Protein AF-A0A0V0X5V6-F1 (afdb_monomer_lite)

Foldseek 3Di:
DDDVCVVVDDDDDPVVVVVVVVVVVCCVVCVVVLVVLLVVQQVVQVVLVPDPQWDWDDDRSDNDIDTDGPPDDPPVVVVVVVVVVVD

Structure (mmCIF, N/CA/C/O backbone):
data_AF-A0A0V0X5V6-F1
#
_entry.id   AF-A0A0V0X5V6-F1
#
loop_
_atom_site.group_PDB
_atom_site.id
_atom_site.type_symbol
_atom_site.label_atom_id
_atom_site.label_alt_id
_atom_site.label_comp_id
_atom_site.label_asym_id
_atom_site.label_entity_id
_atom_site.label_seq_id
_atom_site.pdbx_PDB_ins_code
_atom_site.Cartn_x
_atom_site.Cartn_y
_atom_site.Cartn_z
_atom_site.occupancy
_atom_site.B_iso_or_equiv
_atom_site.auth_seq_id
_atom_site.auth_comp_id
_atom_site.auth_asym_id
_atom_site.auth_atom_id
_atom_site.pdbx_PDB_model_num
ATOM 1 N N . LEU A 1 1 ? 9.260 22.629 -13.981 1.00 54.66 1 LEU A N 1
ATOM 2 C CA . LEU A 1 1 ? 9.547 21.302 -13.394 1.00 54.66 1 LEU A CA 1
ATOM 3 C C . LEU A 1 1 ? 11.061 21.182 -13.164 1.00 54.66 1 LEU A C 1
ATOM 5 O O . LEU A 1 1 ? 11.707 20.341 -13.763 1.00 54.66 1 LEU A O 1
ATOM 9 N N . SER A 1 2 ? 11.638 22.068 -12.346 1.00 59.81 2 SER A N 1
ATOM 10 C CA . SER A 1 2 ? 13.098 22.173 -12.166 1.00 59.81 2 SER A CA 1
ATOM 11 C C . SER A 1 2 ? 13.401 22.393 -10.687 1.00 59.81 2 SER A C 1
ATOM 13 O O . SER A 1 2 ? 13.875 23.447 -10.279 1.00 59.81 2 SER A O 1
ATOM 15 N N . GLY A 1 3 ? 13.021 21.423 -9.855 1.00 79.69 3 GLY A N 1
ATOM 16 C CA . GLY A 1 3 ? 13.504 21.385 -8.479 1.00 79.69 3 GLY A CA 1
ATOM 17 C C . GLY A 1 3 ? 14.946 20.892 -8.486 1.00 79.69 3 GLY A C 1
ATOM 18 O O . GLY A 1 3 ? 15.242 19.927 -9.187 1.00 79.69 3 GLY A O 1
ATOM 19 N N . ALA A 1 4 ? 15.834 21.505 -7.700 1.00 83.12 4 ALA A N 1
ATOM 20 C CA . ALA A 1 4 ? 17.222 21.052 -7.560 1.00 83.12 4 ALA A CA 1
ATOM 21 C C . ALA A 1 4 ? 17.307 19.543 -7.245 1.00 83.12 4 ALA A C 1
ATOM 23 O O . ALA A 1 4 ? 18.170 18.847 -7.764 1.00 83.12 4 ALA A O 1
ATOM 24 N N . GLY A 1 5 ? 16.338 19.011 -6.492 1.00 86.25 5 GLY A N 1
ATOM 25 C CA . GLY A 1 5 ? 16.236 17.579 -6.214 1.00 86.25 5 GLY A CA 1
ATOM 26 C C . GLY A 1 5 ? 15.989 16.691 -7.440 1.00 86.25 5 GLY A C 1
ATOM 27 O O . GLY A 1 5 ? 16.392 15.543 -7.409 1.00 86.25 5 GLY A O 1
ATOM 28 N N . TYR A 1 6 ? 15.379 17.175 -8.525 1.00 86.06 6 TYR A N 1
ATOM 29 C CA . TYR A 1 6 ? 15.215 16.395 -9.763 1.00 86.06 6 TYR A CA 1
ATOM 30 C C . TYR A 1 6 ? 16.488 16.419 -10.621 1.00 86.06 6 TYR A C 1
ATOM 32 O O . TYR A 1 6 ? 16.891 15.390 -11.147 1.00 86.06 6 TYR A O 1
ATOM 40 N N . CYS A 1 7 ? 17.142 17.582 -10.735 1.00 85.38 7 CYS A N 1
ATOM 41 C CA . CYS A 1 7 ? 18.333 17.746 -11.577 1.00 85.38 7 CYS A CA 1
ATOM 42 C C . CYS A 1 7 ? 19.624 17.220 -10.930 1.00 85.38 7 CYS A C 1
ATOM 44 O O . CYS A 1 7 ? 20.537 16.817 -11.643 1.00 85.38 7 CYS A O 1
ATOM 46 N N . PHE A 1 8 ? 19.714 17.253 -9.596 1.00 87.81 8 PHE A N 1
ATOM 47 C CA . PHE A 1 8 ? 20.916 16.901 -8.832 1.00 87.81 8 PHE A CA 1
ATOM 48 C C . PHE A 1 8 ? 20.731 15.643 -7.964 1.00 87.81 8 PHE A C 1
ATOM 50 O O . PHE A 1 8 ? 21.445 15.465 -6.979 1.00 87.81 8 PHE A O 1
ATOM 57 N N . SER A 1 9 ? 19.783 14.763 -8.309 1.00 90.94 9 SER A N 1
ATOM 58 C CA . SER A 1 9 ? 19.685 13.416 -7.730 1.00 90.94 9 SER A CA 1
ATOM 59 C C . SER A 1 9 ? 19.874 12.339 -8.793 1.00 90.94 9 SER A C 1
ATOM 61 O O . SER A 1 9 ? 19.656 12.564 -9.984 1.00 90.94 9 SER A O 1
ATOM 63 N N . ALA A 1 10 ? 20.305 11.154 -8.359 1.00 89.81 10 ALA A N 1
ATOM 64 C CA . ALA A 1 10 ? 20.348 9.991 -9.231 1.00 89.81 10 ALA A CA 1
ATOM 65 C C . ALA A 1 10 ? 18.921 9.545 -9.583 1.00 89.81 10 ALA A C 1
ATOM 67 O O . ALA A 1 10 ? 18.040 9.501 -8.721 1.00 89.81 10 ALA A O 1
ATOM 68 N N . SER A 1 11 ? 18.705 9.166 -10.843 1.00 90.75 11 SER A N 1
ATOM 69 C CA . SER A 1 11 ? 17.447 8.557 -11.266 1.00 90.75 11 SER A CA 1
ATOM 70 C C . SER A 1 11 ? 17.202 7.233 -10.542 1.00 90.75 11 SER A C 1
ATOM 72 O O . SER A 1 11 ? 18.137 6.541 -10.135 1.00 90.75 11 SER A O 1
ATOM 74 N N . MET A 1 12 ? 15.936 6.824 -10.461 1.00 91.62 12 MET A N 1
ATOM 75 C CA . MET A 1 12 ? 15.580 5.496 -9.971 1.00 91.62 12 MET A CA 1
ATOM 76 C C . MET A 1 12 ? 16.261 4.403 -10.830 1.00 91.62 12 MET A C 1
ATOM 78 O O . MET A 1 12 ? 16.159 4.461 -12.057 1.00 91.62 12 MET A O 1
ATOM 82 N N . PRO A 1 13 ? 16.945 3.408 -10.227 1.00 95.31 13 PRO A N 1
ATOM 83 C CA . PRO A 1 13 ? 17.533 2.283 -10.954 1.00 95.31 13 PRO A CA 1
ATOM 84 C C . PRO A 1 13 ? 16.524 1.588 -11.890 1.00 95.31 13 PRO A C 1
ATOM 86 O O . PRO A 1 13 ? 15.371 1.409 -11.481 1.00 95.31 13 PRO A O 1
ATOM 89 N N . PRO A 1 14 ? 16.926 1.122 -13.096 1.00 96.00 14 PRO A N 1
ATOM 90 C CA . PRO A 1 14 ? 16.002 0.551 -14.086 1.00 96.00 14 PRO A CA 1
ATOM 91 C C . PRO A 1 14 ? 15.115 -0.578 -13.550 1.00 96.00 14 PRO A C 1
ATOM 93 O O . PRO A 1 14 ? 13.928 -0.637 -13.860 1.00 96.00 14 PRO A O 1
ATOM 96 N N . LEU A 1 15 ? 15.665 -1.438 -12.686 1.00 97.88 15 LEU A N 1
ATOM 97 C CA . LEU A 1 15 ? 14.918 -2.519 -12.043 1.00 97.88 15 LEU A CA 1
ATOM 98 C C . LEU A 1 15 ? 13.750 -1.998 -11.190 1.00 97.88 15 LEU A C 1
ATOM 100 O O . LEU A 1 15 ? 12.645 -2.529 -1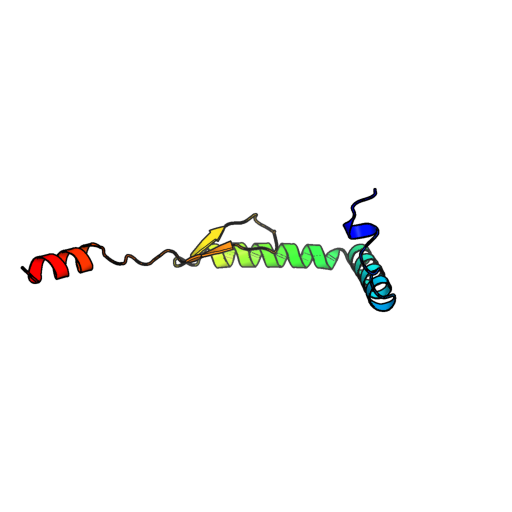1.268 1.00 97.88 15 LEU A O 1
ATOM 104 N N . LEU A 1 16 ? 13.981 -0.955 -10.387 1.00 97.94 16 LEU A N 1
ATOM 105 C CA . LEU A 1 16 ? 12.947 -0.371 -9.532 1.00 97.94 16 LEU A CA 1
ATOM 106 C C . LEU A 1 16 ? 11.891 0.363 -10.362 1.00 97.94 16 LEU A C 1
ATOM 108 O O . LEU A 1 16 ? 10.707 0.273 -10.048 1.00 97.94 16 LEU A O 1
ATOM 112 N N . ALA A 1 17 ? 12.298 1.014 -11.455 1.00 97.69 17 ALA A N 1
ATOM 113 C CA . ALA A 1 17 ? 11.362 1.616 -12.399 1.00 97.69 17 ALA A CA 1
ATOM 114 C C . ALA A 1 17 ? 10.445 0.564 -13.041 1.00 97.69 17 ALA A C 1
ATOM 116 O O . ALA A 1 17 ? 9.227 0.729 -13.028 1.00 97.69 17 ALA A O 1
ATOM 117 N N . ALA A 1 18 ? 11.006 -0.550 -13.519 1.00 98.12 18 ALA A N 1
ATOM 118 C CA . ALA A 1 18 ? 10.228 -1.652 -14.079 1.00 98.12 18 ALA A CA 1
ATOM 119 C C . ALA A 1 18 ? 9.279 -2.281 -13.043 1.00 98.12 18 ALA A C 1
ATOM 121 O O . ALA A 1 18 ? 8.109 -2.522 -13.339 1.00 98.12 18 ALA A O 1
ATOM 122 N N . ALA A 1 19 ? 9.749 -2.494 -11.809 1.00 98.25 19 ALA A N 1
ATOM 123 C CA . ALA A 1 19 ? 8.922 -3.022 -10.726 1.00 98.25 19 ALA A CA 1
ATOM 124 C C . ALA A 1 19 ? 7.770 -2.073 -10.353 1.00 98.25 19 ALA A C 1
ATOM 126 O O . ALA A 1 19 ? 6.647 -2.529 -10.123 1.00 98.25 19 ALA A O 1
ATOM 127 N N . ALA A 1 20 ? 8.025 -0.761 -10.321 1.00 98.12 20 ALA A N 1
ATOM 128 C CA . ALA A 1 20 ? 7.005 0.248 -10.060 1.00 98.12 20 ALA A CA 1
ATOM 129 C C . ALA A 1 20 ? 5.937 0.261 -11.163 1.00 98.12 20 ALA A C 1
ATOM 131 O O . ALA A 1 20 ? 4.752 0.198 -10.843 1.00 98.12 20 ALA A O 1
ATOM 132 N N . ILE A 1 21 ? 6.346 0.257 -12.439 1.00 98.25 21 ILE A N 1
ATOM 133 C CA . ILE A 1 21 ? 5.427 0.179 -13.587 1.00 98.25 21 ILE A CA 1
ATOM 134 C C . ILE A 1 21 ? 4.560 -1.076 -13.478 1.00 98.25 21 ILE A C 1
ATOM 136 O O . ILE A 1 21 ? 3.337 -0.972 -13.445 1.00 98.25 21 ILE A O 1
ATOM 140 N N . ARG A 1 22 ? 5.174 -2.252 -13.291 1.00 98.31 22 ARG A N 1
ATOM 141 C CA . ARG A 1 22 ? 4.410 -3.501 -13.196 1.00 98.31 22 ARG A CA 1
ATOM 142 C C . ARG A 1 22 ? 3.455 -3.521 -12.002 1.00 98.31 22 ARG A C 1
ATOM 144 O O . ARG A 1 22 ? 2.366 -4.080 -12.096 1.00 98.31 22 ARG A O 1
ATOM 151 N N . SER A 1 23 ? 3.848 -2.922 -10.879 1.00 98.12 23 SER A N 1
ATOM 152 C CA . SER A 1 23 ? 2.975 -2.801 -9.708 1.00 98.12 23 SER A CA 1
ATOM 153 C C . SER A 1 23 ? 1.753 -1.932 -10.006 1.00 98.12 23 SER A C 1
ATOM 155 O O . SER A 1 23 ? 0.658 -2.273 -9.568 1.00 98.12 23 SER 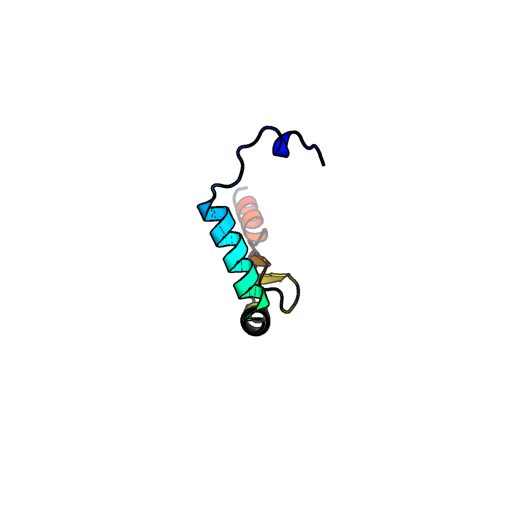A O 1
ATOM 157 N N . LEU A 1 24 ? 1.919 -0.842 -10.764 1.00 98.31 24 LEU A N 1
ATOM 158 C CA . LEU A 1 24 ? 0.808 0.008 -11.195 1.00 98.31 24 LEU A CA 1
ATOM 159 C C . LEU A 1 24 ? -0.134 -0.731 -12.150 1.00 98.31 24 LEU A C 1
ATOM 161 O O . LEU A 1 24 ? -1.346 -0.613 -11.981 1.00 98.31 24 LEU A O 1
ATOM 165 N N . ASP A 1 25 ? 0.400 -1.522 -13.084 1.00 98.50 25 ASP A N 1
ATOM 166 C CA . ASP A 1 25 ? -0.418 -2.356 -13.975 1.00 98.50 25 ASP A CA 1
ATOM 167 C C . ASP A 1 25 ? -1.259 -3.347 -13.161 1.00 98.50 25 ASP A C 1
ATOM 169 O O . ASP A 1 25 ? -2.476 -3.380 -13.285 1.00 98.50 25 ASP A O 1
ATOM 173 N N . LEU A 1 26 ? -0.638 -4.074 -12.224 1.00 98.38 26 LEU A N 1
ATOM 174 C CA . LEU A 1 26 ? -1.349 -5.007 -11.341 1.00 98.38 26 LEU A CA 1
ATOM 175 C C . LEU A 1 26 ? -2.431 -4.317 -10.497 1.00 98.38 26 LEU A C 1
ATOM 177 O O . LEU A 1 26 ? -3.489 -4.892 -10.249 1.00 98.38 26 LEU A O 1
ATOM 181 N N . MET A 1 27 ? -2.185 -3.086 -10.039 1.00 98.00 27 MET A N 1
ATOM 182 C CA . MET A 1 27 ? -3.184 -2.302 -9.310 1.00 98.00 27 MET A CA 1
ATOM 183 C C . MET A 1 27 ? -4.392 -1.944 -10.191 1.00 98.00 27 MET A C 1
ATOM 185 O O . MET A 1 27 ? -5.514 -1.911 -9.684 1.00 98.00 27 MET A O 1
ATOM 189 N N . GLN A 1 28 ? -4.179 -1.680 -11.481 1.00 97.94 28 GLN A N 1
ATOM 190 C CA . GLN A 1 28 ? -5.249 -1.377 -12.435 1.00 97.94 28 GLN A CA 1
ATOM 191 C C . GLN A 1 28 ? -6.004 -2.639 -12.868 1.00 97.94 28 GLN A C 1
ATOM 193 O O . GLN A 1 28 ? -7.235 -2.631 -12.882 1.00 97.94 28 GLN A O 1
ATOM 198 N N . ASP A 1 29 ? -5.275 -3.719 -13.150 1.00 98.50 29 ASP A N 1
ATOM 199 C CA . ASP A 1 29 ? -5.811 -4.997 -13.627 1.00 98.50 29 ASP A CA 1
ATOM 200 C C . ASP A 1 29 ? -6.612 -5.733 -12.541 1.00 98.50 29 ASP A C 1
ATOM 202 O O . ASP A 1 29 ? -7.568 -6.454 -12.834 1.00 98.50 29 ASP A O 1
ATOM 206 N N . GLU A 1 30 ? -6.253 -5.544 -11.266 1.00 98.25 30 GLU A N 1
ATOM 207 C CA . GLU A 1 30 ? -6.837 -6.271 -10.136 1.00 98.25 30 GLU A CA 1
ATOM 208 C C . GLU A 1 30 ? -7.542 -5.349 -9.112 1.00 98.25 30 GLU A C 1
ATOM 210 O O . GLU A 1 30 ? -7.185 -5.328 -7.925 1.00 98.25 30 GLU A O 1
ATOM 215 N N . PRO A 1 31 ? -8.613 -4.619 -9.495 1.00 97.06 31 PRO A N 1
ATOM 216 C CA . PRO A 1 31 ? -9.294 -3.669 -8.608 1.00 97.06 31 PRO A CA 1
ATOM 217 C C . PRO A 1 31 ? -9.961 -4.334 -7.391 1.00 97.06 31 PRO A C 1
ATOM 219 O O . PRO A 1 31 ? -10.246 -3.667 -6.389 1.00 97.06 31 PRO A O 1
ATOM 222 N N . GLU A 1 32 ? -10.185 -5.654 -7.436 1.00 98.19 32 GLU A N 1
ATOM 223 C CA . GLU A 1 32 ? -10.644 -6.435 -6.281 1.00 98.19 32 GLU A CA 1
ATOM 224 C C . GLU A 1 32 ? -9.684 -6.335 -5.090 1.00 98.19 32 GLU A C 1
ATOM 226 O O . GLU A 1 32 ? -10.138 -6.324 -3.946 1.00 98.19 32 GLU A O 1
ATOM 231 N N . ARG A 1 33 ? -8.371 -6.178 -5.320 1.00 97.06 33 ARG A N 1
ATOM 232 C CA . ARG A 1 33 ? -7.389 -6.009 -4.235 1.00 97.06 33 ARG A CA 1
ATOM 233 C C . ARG A 1 33 ? -7.738 -4.820 -3.348 1.00 97.06 33 ARG A C 1
ATOM 235 O O . ARG A 1 33 ? -7.730 -4.938 -2.123 1.00 97.06 33 ARG A O 1
ATOM 242 N N . PHE A 1 34 ? -8.116 -3.693 -3.950 1.00 97.25 34 PHE A N 1
ATOM 243 C CA . PHE A 1 34 ? -8.527 -2.500 -3.211 1.00 97.25 34 PHE A CA 1
ATOM 244 C C . PHE A 1 34 ? -9.908 -2.652 -2.576 1.00 97.25 34 PHE A C 1
ATOM 246 O O . PHE A 1 34 ? -10.114 -2.174 -1.456 1.00 97.25 34 PHE A O 1
ATOM 253 N N . ARG A 1 35 ? -10.848 -3.349 -3.233 1.00 97.12 35 ARG A N 1
ATOM 254 C CA . ARG A 1 35 ? -12.155 -3.677 -2.631 1.00 97.12 35 ARG A CA 1
ATOM 255 C C . ARG A 1 35 ? -11.982 -4.529 -1.376 1.00 97.12 35 ARG A C 1
ATOM 257 O O . ARG A 1 35 ? -12.545 -4.196 -0.330 1.00 97.12 35 ARG A O 1
ATOM 264 N N . GLN A 1 36 ? -11.145 -5.560 -1.445 1.00 97.81 36 GLN A N 1
ATOM 265 C CA . GLN A 1 36 ? -10.840 -6.431 -0.318 1.00 97.81 36 GLN A CA 1
ATOM 266 C C . GLN A 1 36 ? -10.073 -5.686 0.779 1.00 97.81 36 GLN A C 1
ATOM 268 O O . GLN A 1 36 ? -10.437 -5.801 1.950 1.00 97.81 36 GLN A O 1
ATOM 273 N N . LEU A 1 37 ? -9.081 -4.861 0.421 1.00 97.69 37 LEU A N 1
ATOM 274 C CA . LEU A 1 37 ? -8.376 -4.001 1.373 1.00 97.69 37 LEU A CA 1
ATOM 275 C C . LEU A 1 37 ? -9.363 -3.100 2.118 1.00 97.69 37 LEU A C 1
ATOM 277 O O . LEU A 1 37 ? -9.391 -3.102 3.342 1.00 97.69 37 LEU A O 1
ATOM 281 N N . ARG A 1 38 ? -10.244 -2.393 1.402 1.00 96.94 38 ARG A N 1
ATOM 282 C CA . ARG A 1 38 ? -11.247 -1.505 2.004 1.00 96.94 38 ARG A CA 1
ATOM 283 C C . ARG A 1 38 ? -12.240 -2.260 2.889 1.00 96.94 38 ARG A C 1
ATOM 285 O O . ARG A 1 38 ? -12.638 -1.732 3.932 1.00 96.94 38 ARG A O 1
ATOM 292 N N . LYS A 1 39 ? -12.643 -3.476 2.506 1.00 97.50 39 LYS A N 1
ATOM 293 C CA . LYS A 1 39 ? -13.501 -4.355 3.318 1.00 97.50 39 LYS A CA 1
ATOM 294 C C . LYS A 1 39 ? -12.804 -4.756 4.620 1.00 97.50 39 LYS A C 1
ATOM 296 O O . LYS A 1 39 ? -13.378 -4.561 5.692 1.00 97.50 39 LYS A O 1
ATOM 301 N N . ASN A 1 40 ? -11.560 -5.223 4.538 1.00 97.12 40 ASN A N 1
ATOM 302 C CA . ASN A 1 40 ? -10.749 -5.584 5.703 1.00 97.12 40 ASN A CA 1
ATOM 303 C C . ASN A 1 40 ? -10.549 -4.374 6.623 1.00 97.12 40 ASN A C 1
ATOM 305 O O . ASN A 1 40 ? -10.740 -4.467 7.833 1.00 97.12 40 ASN A O 1
ATOM 309 N N . SER A 1 41 ? -10.267 -3.209 6.043 1.00 97.25 41 SER A N 1
ATOM 310 C CA . SER A 1 41 ? -10.121 -1.953 6.772 1.00 97.25 41 SER A CA 1
ATOM 311 C C . SER A 1 41 ? -11.382 -1.557 7.538 1.00 97.25 41 SER A C 1
ATOM 313 O O . SER A 1 41 ? -11.299 -1.109 8.680 1.00 97.25 41 SER A O 1
ATOM 315 N N . HIS A 1 42 ? -12.571 -1.747 6.954 1.00 95.81 42 HIS A N 1
ATOM 316 C CA . HIS A 1 42 ? -13.834 -1.524 7.664 1.00 95.81 42 HIS A CA 1
ATOM 317 C C . HIS A 1 42 ? -13.985 -2.456 8.866 1.00 95.81 42 HIS A C 1
ATOM 319 O O . HIS A 1 42 ? -14.337 -1.997 9.954 1.00 95.81 42 HIS A O 1
ATOM 325 N N . GLN A 1 43 ? -13.724 -3.749 8.668 1.00 95.38 43 GLN A N 1
ATOM 326 C CA . GLN A 1 43 ? -13.833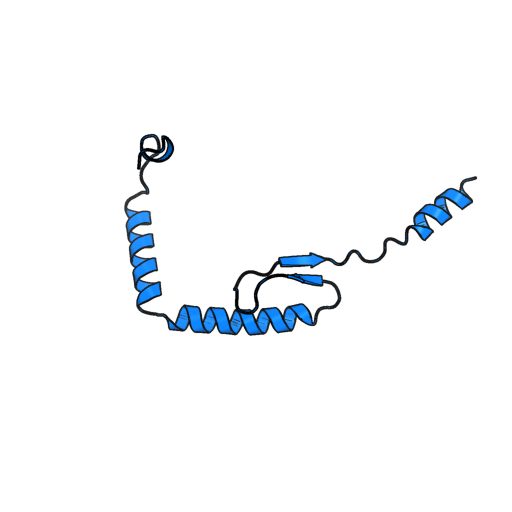 -4.754 9.723 1.00 95.38 43 GLN A CA 1
ATOM 327 C C . GLN A 1 43 ? -12.864 -4.449 10.868 1.00 95.38 43 GLN A C 1
ATOM 329 O O . GLN A 1 43 ? -13.273 -4.427 12.031 1.00 95.38 43 GLN A O 1
ATOM 334 N N . LEU A 1 44 ? -11.612 -4.122 10.537 1.00 94.81 44 LEU A N 1
ATOM 335 C CA . LEU A 1 44 ? -10.588 -3.775 11.512 1.00 94.81 44 LEU A CA 1
ATOM 336 C C . LEU A 1 44 ? -10.928 -2.481 12.258 1.00 94.81 44 LEU A C 1
ATOM 338 O O . LEU A 1 44 ? -10.861 -2.462 13.483 1.00 94.81 44 LEU A O 1
ATOM 342 N N . PHE A 1 45 ? -11.377 -1.427 11.567 1.00 93.88 45 PHE A N 1
ATOM 343 C CA . PHE A 1 45 ? -11.812 -0.187 12.220 1.00 93.88 45 PHE A CA 1
ATOM 344 C C . PHE A 1 45 ? -12.917 -0.442 13.252 1.00 93.88 45 PHE A C 1
ATOM 346 O O . PHE A 1 45 ? -12.844 0.039 14.385 1.00 93.88 45 PHE A O 1
ATOM 353 N N . THR A 1 46 ? -13.938 -1.222 12.877 1.00 92.88 46 THR A N 1
ATOM 354 C CA . THR A 1 46 ? -15.042 -1.583 13.775 1.00 92.88 46 THR A CA 1
ATOM 355 C C . THR A 1 46 ? -14.555 -2.417 14.958 1.00 92.88 46 THR A C 1
ATOM 357 O O . THR A 1 46 ? -14.982 -2.161 16.083 1.00 92.88 46 THR A O 1
ATOM 360 N N . ALA A 1 47 ? -13.649 -3.372 14.739 1.00 93.44 47 ALA A N 1
ATOM 361 C CA . ALA A 1 47 ? -13.064 -4.174 15.809 1.00 93.44 47 ALA A CA 1
ATOM 362 C C . ALA A 1 47 ? -12.231 -3.317 16.777 1.00 93.44 47 ALA A C 1
ATOM 364 O O . ALA A 1 47 ? -12.437 -3.377 17.988 1.00 93.44 47 ALA A O 1
ATOM 365 N N . LEU A 1 48 ? -11.359 -2.450 16.256 1.00 92.31 48 LEU A N 1
ATOM 366 C CA . LEU A 1 48 ? -10.513 -1.563 17.055 1.00 92.31 48 LEU A CA 1
ATOM 367 C C . LEU A 1 48 ? -11.343 -0.582 17.890 1.00 92.31 48 LEU A C 1
ATOM 369 O O . LEU A 1 48 ? -11.030 -0.358 19.056 1.00 92.31 48 LEU A O 1
ATOM 373 N N . LYS A 1 49 ? -12.433 -0.027 17.343 1.00 90.00 49 LYS A N 1
ATOM 374 C CA . LYS A 1 49 ? -13.332 0.882 18.082 1.00 90.00 49 LYS A CA 1
ATOM 375 C C . LYS A 1 49 ? -13.996 0.229 19.299 1.00 90.00 49 LYS A C 1
ATOM 377 O O . LYS A 1 49 ? -14.379 0.948 20.219 1.00 90.00 49 LYS A O 1
ATOM 382 N N . ARG A 1 50 ? -14.120 -1.105 19.331 1.00 91.81 50 ARG A N 1
ATOM 383 C CA . ARG A 1 50 ? -14.642 -1.847 20.496 1.00 91.81 50 ARG A CA 1
ATOM 384 C C . ARG A 1 50 ? -13.625 -1.937 21.638 1.00 91.81 50 ARG A C 1
ATOM 386 O O . ARG A 1 50 ? -14.010 -2.185 22.779 1.00 91.81 50 ARG A O 1
ATOM 393 N N . LEU A 1 51 ? -12.336 -1.719 21.369 1.00 90.00 51 LEU A N 1
ATOM 394 C CA . LEU A 1 51 ? -11.295 -1.756 22.392 1.00 90.00 51 LEU A CA 1
ATOM 395 C C . LEU A 1 51 ? -11.362 -0.496 23.263 1.00 90.00 51 LEU A C 1
ATOM 397 O O . LEU A 1 51 ? -11.143 0.621 22.804 1.00 90.00 51 LEU A O 1
ATOM 401 N N . ARG A 1 52 ? -11.615 -0.666 24.566 1.00 85.75 52 ARG A N 1
ATOM 402 C CA . ARG A 1 52 ? -11.787 0.475 25.487 1.00 85.75 52 ARG A CA 1
ATOM 403 C C . ARG A 1 52 ? -10.481 1.218 25.782 1.00 85.75 52 ARG A C 1
ATOM 405 O O . ARG A 1 52 ? -10.537 2.420 26.043 1.00 85.75 52 ARG A O 1
ATOM 412 N N . LYS A 1 53 ? -9.336 0.526 25.700 1.00 88.00 53 LYS A N 1
ATOM 413 C CA . LYS A 1 53 ? -7.993 1.035 26.045 1.00 88.00 53 LYS A CA 1
ATOM 414 C C . LYS A 1 53 ? -7.429 2.045 25.045 1.00 88.00 53 LYS A C 1
ATOM 416 O O . LYS A 1 53 ? -6.563 2.835 25.406 1.00 88.00 53 LYS A O 1
ATOM 421 N N . PHE A 1 54 ? -7.920 2.041 23.809 1.00 89.38 54 PHE A N 1
ATOM 422 C CA . PHE A 1 54 ? -7.402 2.901 22.752 1.00 89.38 54 PHE A CA 1
ATOM 423 C C . PHE A 1 54 ? -8.472 3.874 22.270 1.00 89.38 54 PHE A C 1
ATOM 425 O O . PHE A 1 54 ? -9.661 3.558 22.198 1.00 89.38 54 PHE A O 1
ATOM 432 N N . LYS A 1 55 ? -8.052 5.094 21.952 1.00 90.56 55 LYS A N 1
ATOM 433 C CA . LYS A 1 55 ? -8.793 5.980 21.066 1.00 90.56 55 LYS A CA 1
ATOM 434 C C . LYS A 1 55 ? -8.325 5.679 19.646 1.00 90.56 55 LYS A C 1
ATOM 436 O O . LYS A 1 55 ? -7.137 5.756 19.357 1.00 90.56 55 LYS A O 1
ATOM 441 N N . VAL A 1 56 ? -9.268 5.301 18.793 1.00 92.00 56 VAL A N 1
ATOM 442 C CA . VAL A 1 56 ? -9.021 5.010 17.377 1.00 92.00 56 VAL A CA 1
ATOM 443 C C . VAL A 1 56 ? -9.456 6.219 16.561 1.00 92.00 56 VAL A C 1
ATOM 445 O O . VAL A 1 56 ? -10.617 6.622 16.671 1.00 92.00 56 VAL A O 1
ATOM 448 N N . ASP A 1 57 ? -8.571 6.771 15.741 1.00 89.75 57 ASP A N 1
ATOM 449 C CA . ASP A 1 57 ? -8.851 7.861 14.803 1.00 89.75 57 ASP A CA 1
ATOM 450 C C . ASP A 1 57 ? -8.527 7.437 13.360 1.00 89.75 57 ASP A C 1
ATOM 452 O O . ASP A 1 57 ? -7.841 6.438 13.129 1.00 89.75 57 ASP A O 1
ATOM 456 N N . GLY A 1 58 ? -9.045 8.194 12.391 1.00 86.12 58 GLY A N 1
ATOM 457 C CA . GLY A 1 58 ? -8.936 7.906 10.958 1.00 86.12 58 GLY A CA 1
ATOM 458 C C . GLY A 1 58 ? -10.300 7.777 10.274 1.00 86.12 58 GLY A C 1
ATOM 459 O O . GLY A 1 58 ? -11.349 7.797 10.924 1.00 86.12 58 GLY A O 1
ATOM 460 N N . GLN A 1 59 ? -10.285 7.653 8.947 1.00 87.44 59 GLN A N 1
ATOM 461 C CA . GLN A 1 59 ? -11.492 7.519 8.130 1.00 87.44 59 GLN A CA 1
ATOM 462 C C . GLN A 1 59 ? -11.931 6.056 8.020 1.00 87.44 59 GLN A C 1
ATOM 464 O O . GLN A 1 59 ? -11.131 5.163 7.741 1.00 87.44 59 GLN A O 1
ATOM 469 N N . ARG A 1 60 ? -13.237 5.809 8.164 1.00 82.88 60 ARG A N 1
ATOM 470 C CA . ARG A 1 60 ? -13.816 4.474 7.982 1.00 82.88 60 ARG A CA 1
ATOM 471 C C . ARG A 1 60 ? -13.549 3.968 6.555 1.00 82.88 60 ARG A C 1
ATOM 473 O O . ARG A 1 60 ? -13.932 4.612 5.581 1.00 82.88 60 ARG A O 1
ATOM 480 N N . GLY A 1 61 ? -12.887 2.816 6.445 1.00 88.06 61 GLY A N 1
ATOM 481 C CA . GLY A 1 61 ? -12.492 2.210 5.170 1.00 88.06 61 GLY A CA 1
ATOM 482 C C . GLY A 1 61 ? -11.105 2.596 4.659 1.00 88.06 61 GLY A C 1
ATOM 483 O O . GLY A 1 61 ? -10.644 1.971 3.708 1.00 88.06 61 GLY A O 1
ATOM 484 N N . SER A 1 62 ? -10.425 3.552 5.297 1.00 94.25 62 SER A N 1
ATOM 485 C CA . SER A 1 62 ? -8.988 3.745 5.092 1.00 94.25 62 SER A CA 1
ATOM 486 C C . SER A 1 62 ? -8.218 2.557 5.682 1.00 94.25 62 SER A C 1
ATOM 488 O O . SER A 1 62 ? -8.573 2.117 6.776 1.00 94.25 62 SER A O 1
ATOM 490 N N . PRO A 1 63 ? -7.173 2.041 5.011 1.00 95.31 63 PRO A N 1
ATOM 491 C CA . PRO A 1 63 ? -6.275 1.031 5.578 1.00 95.31 63 PRO A CA 1
ATOM 492 C C . PRO A 1 63 ? -5.313 1.577 6.639 1.00 95.31 63 PRO A C 1
ATOM 494 O O . PRO A 1 63 ? -4.516 0.816 7.181 1.00 95.31 63 PRO A O 1
ATOM 497 N N . ILE A 1 64 ? -5.377 2.875 6.944 1.00 95.62 64 ILE A N 1
ATOM 498 C CA . ILE A 1 64 ? -4.525 3.531 7.935 1.00 95.62 64 ILE A CA 1
ATOM 499 C C . ILE A 1 64 ? -5.350 3.851 9.183 1.00 95.62 64 ILE A C 1
ATOM 501 O O . ILE A 1 64 ? -6.408 4.480 9.102 1.00 95.62 64 ILE A O 1
ATOM 505 N N . PHE A 1 65 ? -4.831 3.451 10.345 1.00 94.12 65 PHE A N 1
ATOM 506 C CA . PHE A 1 65 ? -5.476 3.619 11.646 1.00 94.12 65 PHE A CA 1
ATOM 507 C C . PHE A 1 65 ? -4.524 4.291 12.624 1.00 94.12 65 PHE A C 1
ATOM 509 O O . PHE A 1 65 ? -3.412 3.814 12.838 1.00 94.12 65 PHE A O 1
ATOM 516 N N . HIS A 1 66 ? -4.981 5.354 13.279 1.00 92.94 66 HIS A N 1
ATOM 517 C CA . HIS A 1 66 ? -4.229 5.972 14.364 1.00 92.94 66 HIS A CA 1
ATOM 518 C C . HIS A 1 66 ? -4.769 5.462 15.699 1.00 92.94 66 HIS A C 1
ATOM 520 O O . HIS A 1 66 ? -5.918 5.723 16.057 1.00 92.94 66 HIS A O 1
ATOM 526 N N . LEU A 1 67 ? -3.941 4.719 16.433 1.00 92.44 67 LEU A N 1
ATOM 527 C CA . LEU A 1 67 ? -4.263 4.204 17.760 1.00 92.44 67 LEU A CA 1
ATOM 528 C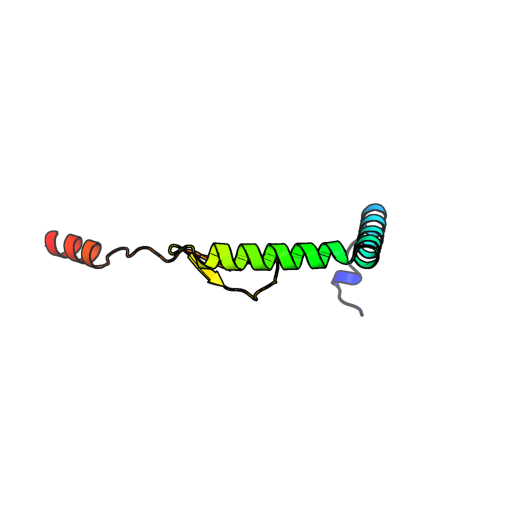 C . LEU A 1 67 ? -3.540 5.026 18.818 1.00 92.44 67 LEU A C 1
ATOM 530 O O . LEU A 1 67 ? -2.315 5.049 18.873 1.00 92.44 67 LEU A O 1
ATOM 534 N N . ARG A 1 68 ? -4.307 5.683 19.683 1.00 90.50 68 ARG A N 1
ATOM 535 C CA . ARG A 1 68 ? -3.784 6.412 20.837 1.00 90.50 68 ARG A CA 1
ATOM 536 C C . ARG A 1 68 ? -4.147 5.658 22.100 1.00 90.50 68 ARG A C 1
ATOM 538 O O . ARG A 1 68 ? -5.329 5.416 22.347 1.00 90.50 68 ARG A O 1
ATOM 545 N N . ALA A 1 69 ? -3.157 5.280 22.900 1.00 88.81 69 ALA A N 1
ATOM 546 C CA . ALA A 1 69 ? -3.428 4.748 24.228 1.00 88.81 69 ALA A CA 1
ATOM 547 C C . ALA A 1 69 ? -4.170 5.818 25.035 1.00 88.81 69 ALA A C 1
ATOM 549 O O . ALA A 1 69 ? -3.750 6.974 25.090 1.00 88.81 69 ALA A O 1
ATOM 550 N N . LYS A 1 70 ? -5.297 5.448 25.640 1.00 80.25 70 LYS A N 1
ATOM 551 C CA . LYS A 1 70 ? -5.887 6.285 26.677 1.00 80.25 70 LYS A CA 1
ATOM 552 C C . LYS A 1 70 ? -4.991 6.087 27.883 1.00 80.25 70 LYS A C 1
ATOM 554 O O . LYS A 1 70 ? -4.909 4.963 28.378 1.00 80.25 70 LYS A O 1
ATOM 559 N N . LEU A 1 71 ? -4.270 7.132 28.284 1.00 68.25 71 LEU A N 1
ATOM 560 C CA . LEU A 1 71 ? -3.485 7.099 29.509 1.00 68.25 71 LEU A CA 1
ATOM 561 C C . LEU A 1 71 ? -4.438 6.626 30.612 1.00 68.25 71 LEU A C 1
ATOM 563 O O . LEU A 1 71 ? -5.452 7.274 30.879 1.00 68.25 71 LEU A O 1
ATOM 567 N N . ALA A 1 72 ? -4.185 5.441 31.168 1.00 60.88 72 ALA A N 1
ATOM 568 C CA . ALA A 1 72 ? -4.836 5.065 32.409 1.00 60.88 72 ALA A CA 1
ATOM 569 C C . ALA A 1 72 ? -4.480 6.167 33.405 1.00 60.88 72 ALA A C 1
ATOM 571 O O . ALA A 1 72 ? -3.328 6.599 33.408 1.00 60.88 72 ALA A O 1
ATOM 572 N N . HIS A 1 73 ? -5.461 6.648 34.171 1.00 55.81 73 HIS A N 1
ATOM 573 C CA . HIS A 1 73 ? -5.244 7.592 35.262 1.00 55.81 73 HIS A CA 1
ATOM 574 C C . HIS A 1 73 ? -3.961 7.219 36.019 1.00 55.81 73 HIS A C 1
ATOM 576 O O . HIS A 1 73 ? -3.974 6.318 36.857 1.00 55.81 73 HIS A O 1
ATOM 582 N N . ILE A 1 74 ? -2.861 7.927 35.757 1.00 54.00 74 ILE A N 1
ATOM 583 C CA . ILE A 1 74 ? -1.906 8.194 36.819 1.00 54.00 74 ILE A CA 1
ATOM 584 C C . ILE A 1 74 ? -2.731 9.105 37.710 1.00 54.00 74 ILE A C 1
ATOM 586 O O . ILE A 1 74 ? -2.989 10.248 37.341 1.00 54.00 74 ILE A O 1
ATOM 590 N N . LYS A 1 75 ? -3.312 8.543 38.776 1.00 56.53 75 LYS A N 1
ATOM 591 C CA . LYS A 1 75 ? -3.996 9.340 39.790 1.00 56.53 75 LYS A CA 1
ATOM 592 C C . LYS A 1 75 ? -2.976 10.389 40.221 1.00 56.53 75 LYS A C 1
ATOM 594 O O . LYS A 1 75 ? -2.006 10.015 40.878 1.00 56.53 75 LYS A O 1
ATOM 599 N N . SER A 1 76 ? -3.139 11.647 39.805 1.00 57.06 76 SER A N 1
ATOM 600 C CA . SER A 1 76 ? -2.287 12.719 40.327 1.00 57.06 76 SER A CA 1
ATOM 601 C C . SER A 1 76 ? -2.432 12.759 41.845 1.00 57.06 76 SER A C 1
ATOM 603 O O . SER A 1 76 ? -1.428 12.904 42.522 1.00 57.06 76 SER A O 1
ATOM 605 N N . ASP A 1 77 ? -3.609 12.373 42.357 1.00 59.81 77 ASP A N 1
ATOM 606 C CA . ASP A 1 77 ? -3.876 12.114 43.769 1.00 59.81 77 ASP A CA 1
ATOM 607 C C . ASP A 1 77 ? -2.826 11.226 44.450 1.00 59.81 77 ASP A C 1
ATOM 609 O O . ASP A 1 77 ? -2.590 11.397 45.635 1.00 59.81 77 ASP A O 1
ATOM 613 N N . LEU A 1 78 ? -2.192 10.266 43.759 1.00 65.31 78 LEU A N 1
ATOM 614 C CA . LEU A 1 78 ? -1.153 9.425 44.365 1.00 65.31 78 LEU A CA 1
ATOM 615 C C . LEU A 1 78 ? 0.162 10.195 44.544 1.00 65.31 78 LEU A C 1
ATOM 617 O O . LEU A 1 78 ? 0.818 10.041 45.568 1.00 65.31 78 LEU A O 1
ATOM 621 N N . LEU A 1 79 ? 0.537 11.027 43.568 1.00 64.50 79 LEU A N 1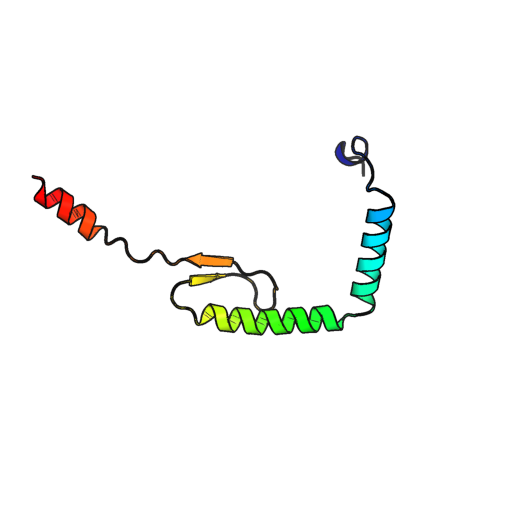
ATOM 622 C CA . LEU A 1 79 ? 1.683 11.933 43.685 1.00 64.50 79 LEU A CA 1
ATOM 623 C C . LEU A 1 79 ? 1.408 13.000 44.750 1.00 64.50 79 LEU A C 1
ATOM 625 O O . LEU A 1 79 ? 2.248 13.221 45.618 1.00 64.50 79 LEU A O 1
ATOM 629 N N . ASP A 1 80 ? 0.201 13.565 44.750 1.00 73.12 80 ASP A N 1
ATOM 630 C CA . ASP A 1 80 ? -0.234 14.575 45.714 1.00 73.12 80 ASP A CA 1
ATOM 631 C C . ASP A 1 80 ? -0.299 13.998 47.147 1.00 73.12 80 ASP A C 1
ATOM 633 O O . ASP A 1 80 ? 0.158 14.637 48.094 1.00 73.12 80 ASP A O 1
ATOM 637 N N . GLN A 1 81 ? -0.758 12.749 47.317 1.00 75.94 81 GLN A N 1
ATOM 638 C CA . GLN A 1 81 ? -0.777 12.036 48.607 1.00 75.94 81 GLN A CA 1
ATOM 639 C C . GLN A 1 81 ? 0.612 11.628 49.113 1.00 75.94 81 GLN A C 1
ATOM 641 O O . GLN A 1 81 ? 0.820 11.525 50.324 1.00 75.94 81 GLN A O 1
ATOM 646 N N . LEU A 1 82 ? 1.559 11.341 48.216 1.00 70.69 82 LEU A N 1
ATOM 647 C CA . LEU A 1 82 ? 2.936 11.022 48.599 1.00 70.69 82 LEU A CA 1
ATOM 648 C C . LEU A 1 82 ? 3.690 12.282 49.033 1.00 70.69 82 LEU A C 1
ATOM 650 O O . LEU A 1 82 ? 4.427 12.231 50.014 1.00 70.69 82 LEU A O 1
ATOM 654 N N . ILE A 1 83 ? 3.450 13.414 48.365 1.00 76.69 83 ILE A N 1
ATOM 655 C CA . ILE A 1 83 ? 4.017 14.714 48.745 1.00 76.69 83 ILE A CA 1
ATOM 656 C C . ILE A 1 83 ? 3.439 15.183 50.089 1.00 76.69 83 ILE A C 1
ATOM 658 O O . ILE A 1 83 ? 4.189 15.641 50.945 1.00 76.69 83 ILE A O 1
ATOM 662 N N . SER A 1 84 ? 2.134 15.004 50.334 1.00 74.75 84 SER A N 1
ATOM 663 C CA . SER A 1 84 ? 1.507 15.419 51.599 1.00 74.75 84 SER A CA 1
ATOM 664 C C . SER A 1 84 ? 1.921 14.587 52.818 1.00 74.75 84 SER A C 1
ATOM 666 O O . SER A 1 84 ? 1.717 15.032 53.938 1.00 74.75 84 SER A O 1
ATOM 668 N N . LYS A 1 85 ? 2.435 13.365 52.621 1.00 76.38 85 LYS A N 1
ATOM 669 C CA . LYS A 1 85 ? 2.936 12.491 53.699 1.00 76.38 85 LYS A CA 1
ATOM 670 C C . LYS A 1 85 ? 4.432 12.660 53.985 1.00 76.38 85 LYS A C 1
ATOM 672 O O . LYS A 1 85 ? 4.932 12.033 54.914 1.00 76.38 85 LYS A O 1
ATOM 677 N N . ALA A 1 86 ? 5.142 13.424 53.154 1.00 67.19 86 ALA A N 1
ATOM 678 C CA . ALA A 1 86 ? 6.574 13.679 53.293 1.00 67.19 86 ALA A CA 1
ATO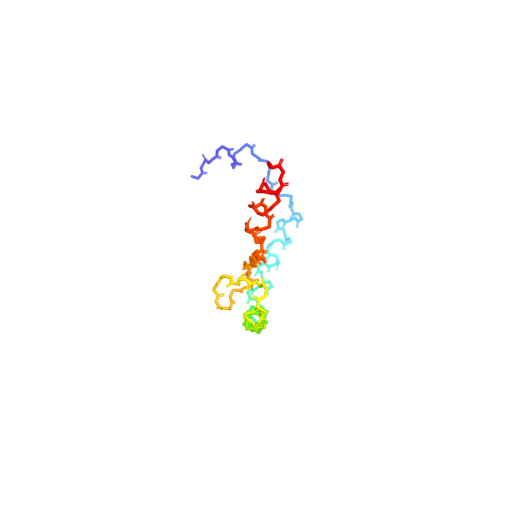M 679 C C . ALA A 1 86 ? 6.893 14.973 54.073 1.00 67.19 86 ALA A C 1
ATOM 681 O O . ALA A 1 86 ? 8.059 15.194 54.397 1.00 67.19 86 ALA A O 1
ATOM 682 N N . ASN A 1 87 ? 5.875 15.787 54.378 1.00 44.69 87 ASN A N 1
ATOM 683 C CA . ASN A 1 87 ? 5.916 16.890 55.348 1.00 44.69 87 ASN A CA 1
ATOM 684 C C . ASN A 1 87 ? 5.240 16.467 56.655 1.00 44.69 87 ASN A C 1
ATOM 686 O O . ASN A 1 87 ? 5.572 17.076 57.694 1.00 44.69 87 ASN A O 1
#

InterPro domains:
  IPR015421 Pyridoxal phosphate-dependent transferase, major domain [G3DSA:3.40.640.10] (4-30)
  IPR015422 Pyridoxal phosphate-dependent transferase, small domain [G3DSA:3.90.1150.10] (31-82)
  IPR015424 Pyridoxal phosphate-dependent transferase [SSF53383] (4-69)
  IPR050087 8-amino-7-oxononanoate synthase class-II [PTHR13693] (2-81)

Secondary structure (DSSP, 8-state):
---HHHHSSPPPPHHHHHHHHHHHHHHHH-THHHHHHHHHHHHHHHHHHT-TTEEEES-TT-S--EEEE------HHHHHHHHHT--

Organism: Trichinella pseudospiralis (NCBI:txid6337)

Sequence (87 aa):
LSGAGYCFSASMPPLLAAAAIRSLDLMQDEPERFRQLRKNSHQLFTALKRLRKFKVDGQRGSPIFHLRAKLAHIKSDLLDQLISKAN

pLDDT: mean 86.84, std 13.5, range [44.69, 98.5]

Radius of gyration: 24.42 Å; chains: 1; bounding box: 36×29×69 Å